Protein AF-A0A1I7IXQ3-F1 (afdb_monomer_lite)

pLDDT: mean 83.75, std 16.85, range [38.91, 96.31]

Structure (mmCIF, N/CA/C/O backbone):
data_AF-A0A1I7IXQ3-F1
#
_entry.id   AF-A0A1I7IXQ3-F1
#
loop_
_atom_site.group_PDB
_atom_site.id
_atom_site.type_symbol
_atom_site.label_atom_id
_atom_site.label_alt_id
_atom_site.label_comp_id
_atom_site.label_asym_id
_atom_site.label_entity_id
_atom_site.label_seq_id
_atom_site.pdbx_PDB_ins_code
_atom_site.Cartn_x
_atom_site.Cartn_y
_atom_site.Cartn_z
_atom_site.occupancy
_atom_site.B_iso_or_equiv
_atom_site.auth_seq_id
_atom_site.auth_comp_id
_atom_site.auth_asym_id
_atom_site.auth_atom_id
_atom_site.pdbx_PDB_model_num
ATOM 1 N N . MET A 1 1 ? -11.145 -11.894 -18.492 1.00 46.78 1 MET A N 1
ATOM 2 C CA . MET A 1 1 ? -10.825 -11.166 -17.240 1.00 46.78 1 MET A CA 1
ATOM 3 C C . MET A 1 1 ? -9.346 -10.810 -17.247 1.00 46.78 1 MET A C 1
ATOM 5 O O . MET A 1 1 ? -8.542 -11.706 -17.463 1.00 46.78 1 MET A O 1
ATOM 9 N N . ARG A 1 2 ? -8.968 -9.537 -17.058 1.00 69.69 2 ARG A N 1
ATOM 10 C CA . ARG A 1 2 ? -7.554 -9.174 -16.857 1.00 69.69 2 ARG A CA 1
ATOM 11 C C . ARG A 1 2 ? -7.157 -9.537 -15.427 1.00 69.69 2 ARG A C 1
ATOM 13 O O . ARG A 1 2 ? -7.822 -9.124 -14.483 1.00 69.69 2 ARG A O 1
ATOM 20 N N . THR A 1 3 ? -6.103 -10.326 -15.269 1.00 86.44 3 THR A N 1
ATOM 21 C CA . THR A 1 3 ? -5.564 -10.705 -13.959 1.00 86.44 3 THR A CA 1
ATOM 22 C C . THR A 1 3 ? -4.608 -9.628 -13.461 1.00 86.44 3 THR A C 1
ATOM 24 O O . THR A 1 3 ? -3.685 -9.255 -14.181 1.00 86.44 3 THR A O 1
ATOM 27 N N . ILE A 1 4 ? -4.801 -9.148 -12.230 1.00 91.25 4 ILE A N 1
ATOM 28 C CA . ILE A 1 4 ? -3.873 -8.202 -11.596 1.00 91.25 4 ILE A CA 1
ATOM 29 C C . ILE A 1 4 ? -2.535 -8.922 -11.341 1.00 91.25 4 ILE A C 1
ATOM 31 O O . ILE A 1 4 ? -2.542 -9.953 -10.658 1.00 91.25 4 ILE A O 1
ATOM 35 N N . PRO A 1 5 ? -1.395 -8.403 -11.840 1.00 93.81 5 PRO A N 1
ATOM 36 C CA . PRO A 1 5 ? -0.083 -8.985 -11.578 1.00 93.81 5 PRO A CA 1
ATOM 37 C C . PRO A 1 5 ? 0.191 -9.100 -10.078 1.00 93.81 5 PRO A C 1
ATOM 39 O O . PRO A 1 5 ? -0.055 -8.166 -9.313 1.00 93.81 5 PRO A O 1
ATOM 42 N N . LYS A 1 6 ? 0.710 -10.251 -9.648 1.00 92.75 6 LYS A N 1
ATOM 43 C CA . LYS A 1 6 ? 1.062 -10.506 -8.249 1.00 92.75 6 LYS A CA 1
ATOM 44 C C . LYS A 1 6 ? 2.567 -10.357 -8.051 1.00 92.75 6 LYS A C 1
ATOM 46 O O . LYS A 1 6 ? 3.365 -10.915 -8.802 1.00 92.75 6 LYS A O 1
ATOM 51 N N . ASP A 1 7 ? 2.946 -9.630 -7.010 1.00 91.62 7 ASP A N 1
ATOM 52 C CA . ASP A 1 7 ? 4.319 -9.555 -6.535 1.00 91.62 7 ASP A CA 1
ATOM 53 C C . ASP A 1 7 ? 4.811 -10.942 -6.091 1.00 91.62 7 ASP A C 1
ATOM 55 O O . ASP A 1 7 ? 4.077 -11.707 -5.465 1.00 91.62 7 ASP A O 1
ATOM 59 N N . LYS A 1 8 ? 6.061 -11.279 -6.421 1.00 88.75 8 LYS A N 1
ATOM 60 C CA . LYS A 1 8 ? 6.625 -12.616 -6.161 1.00 88.75 8 LYS A CA 1
ATOM 61 C C . LYS A 1 8 ? 6.919 -12.859 -4.677 1.00 88.75 8 LYS A C 1
ATOM 63 O O . LYS A 1 8 ? 7.032 -14.006 -4.257 1.00 88.75 8 LYS A O 1
ATOM 68 N N . ASN A 1 9 ? 7.065 -11.790 -3.900 1.00 89.69 9 ASN A N 1
ATOM 69 C CA . ASN A 1 9 ? 7.379 -11.866 -2.479 1.00 89.69 9 ASN A CA 1
ATOM 70 C C . ASN A 1 9 ? 6.205 -12.447 -1.676 1.00 89.69 9 ASN A C 1
ATOM 72 O O . ASN A 1 9 ? 5.045 -12.122 -1.933 1.00 89.69 9 ASN A O 1
ATOM 76 N N . ILE A 1 10 ? 6.517 -13.253 -0.656 1.00 91.62 10 ILE A N 1
ATOM 77 C CA . ILE A 1 10 ? 5.518 -13.743 0.308 1.00 91.62 10 ILE A CA 1
ATOM 78 C C . ILE A 1 10 ? 4.933 -12.565 1.098 1.00 91.62 10 ILE A C 1
ATOM 80 O O . ILE A 1 10 ? 3.719 -12.490 1.271 1.00 91.62 10 ILE A O 1
ATOM 84 N N . ASP A 1 11 ? 5.787 -11.635 1.532 1.00 94.31 11 ASP A N 1
ATOM 85 C CA . ASP A 1 11 ? 5.417 -10.361 2.145 1.00 94.31 11 ASP A CA 1
ATOM 86 C C . ASP A 1 11 ? 6.451 -9.291 1.757 1.00 94.31 11 ASP A C 1
ATOM 88 O O . ASP A 1 11 ? 7.658 -9.538 1.779 1.00 94.31 11 ASP A O 1
ATOM 92 N N . SER A 1 12 ? 5.977 -8.114 1.355 1.00 95.81 12 SER A N 1
ATOM 93 C CA . SER A 1 12 ? 6.801 -7.010 0.854 1.00 95.81 12 SER A CA 1
ATOM 94 C C . SER A 1 12 ? 6.998 -5.886 1.871 1.00 95.81 12 SER A C 1
ATOM 96 O O . SER A 1 12 ? 7.534 -4.842 1.512 1.00 95.81 12 SER A O 1
ATOM 98 N N . SER A 1 13 ? 6.639 -6.080 3.144 1.00 94.50 13 SER A N 1
ATOM 99 C CA . SER A 1 13 ? 6.803 -5.062 4.196 1.00 94.50 13 SER A CA 1
ATOM 100 C C . SER A 1 13 ? 8.249 -4.610 4.368 1.00 94.50 13 SER A C 1
ATOM 102 O O . SER A 1 13 ? 8.502 -3.421 4.530 1.00 94.50 13 SER A O 1
ATOM 104 N N . LEU A 1 14 ? 9.213 -5.535 4.306 1.00 94.88 14 LEU A N 1
ATOM 105 C CA . LEU A 1 14 ? 10.636 -5.188 4.407 1.00 94.88 14 LEU A CA 1
ATOM 106 C C . LEU A 1 14 ? 11.107 -4.392 3.186 1.00 94.88 14 LEU A C 1
ATOM 108 O O . LEU A 1 14 ? 11.880 -3.449 3.321 1.00 94.88 14 LEU A O 1
ATOM 112 N N . THR A 1 15 ? 10.609 -4.739 1.997 1.00 94.62 15 THR A N 1
ATOM 113 C CA . THR A 1 15 ? 10.886 -3.981 0.772 1.00 94.62 15 THR A CA 1
ATOM 114 C C . THR A 1 15 ? 10.269 -2.584 0.844 1.00 94.62 15 THR A C 1
ATOM 116 O O . THR A 1 15 ? 10.935 -1.621 0.490 1.00 94.62 15 THR A O 1
ATOM 119 N N . LEU A 1 16 ? 9.047 -2.455 1.372 1.00 95.38 16 LEU A N 1
ATOM 120 C CA . LEU A 1 16 ? 8.400 -1.164 1.612 1.00 95.38 16 LEU A CA 1
ATOM 121 C C . LEU A 1 16 ? 9.212 -0.298 2.584 1.00 95.38 16 LEU A C 1
ATOM 123 O O . LEU A 1 16 ? 9.414 0.880 2.317 1.00 95.38 16 LEU A O 1
ATOM 127 N N . LEU A 1 17 ? 9.700 -0.870 3.688 1.00 94.38 17 LEU A N 1
ATOM 128 C CA . LEU A 1 17 ? 10.531 -0.144 4.653 1.00 94.38 17 LEU A CA 1
ATOM 129 C C . LEU A 1 17 ? 11.869 0.306 4.054 1.00 94.38 17 LEU A C 1
ATOM 131 O O . LEU A 1 17 ? 12.347 1.384 4.388 1.00 94.38 17 LEU A O 1
ATOM 135 N N . ARG A 1 18 ? 12.463 -0.508 3.174 1.00 96.00 18 ARG A N 1
ATOM 136 C CA . ARG A 1 18 ? 13.741 -0.206 2.519 1.00 96.00 18 ARG A CA 1
ATOM 137 C C . ARG A 1 18 ? 13.613 0.847 1.416 1.00 96.00 18 ARG A C 1
ATOM 139 O O . ARG A 1 18 ? 14.455 1.731 1.342 1.00 96.00 18 ARG A O 1
ATOM 146 N N . ASP A 1 19 ? 12.614 0.719 0.545 1.00 95.69 19 ASP A N 1
ATOM 147 C CA . ASP A 1 19 ? 12.451 1.587 -0.631 1.00 95.69 19 ASP A CA 1
ATOM 148 C C . ASP A 1 19 ? 11.596 2.835 -0.345 1.00 95.69 19 ASP A C 1
ATOM 150 O O . ASP A 1 19 ? 11.611 3.785 -1.128 1.00 95.69 19 ASP A O 1
ATOM 154 N N . GLY A 1 20 ? 10.830 2.850 0.751 1.00 95.12 20 GLY A N 1
ATOM 155 C CA . GLY A 1 20 ? 9.989 3.980 1.139 1.00 95.12 20 GLY A CA 1
ATOM 156 C C . GLY A 1 20 ? 9.041 4.417 0.017 1.00 95.12 20 GLY A C 1
ATOM 157 O O . GLY A 1 20 ? 8.281 3.611 -0.525 1.00 95.12 20 GLY A O 1
ATOM 158 N N . TYR A 1 21 ? 9.103 5.700 -0.348 1.00 94.38 21 TYR A N 1
ATOM 159 C CA . TYR A 1 21 ? 8.266 6.298 -1.395 1.00 94.38 21 TYR A CA 1
ATOM 160 C C . TYR A 1 21 ? 8.461 5.667 -2.784 1.00 94.38 21 TYR A C 1
ATOM 162 O O . TYR A 1 21 ? 7.525 5.642 -3.583 1.00 94.38 21 TYR A O 1
ATOM 170 N N . GLU A 1 22 ? 9.633 5.097 -3.073 1.00 95.69 22 GLU A N 1
ATOM 171 C CA . GLU A 1 22 ? 9.925 4.498 -4.381 1.00 95.69 22 GLU A CA 1
ATOM 172 C C . GLU A 1 22 ? 9.320 3.100 -4.553 1.00 95.69 22 GLU A C 1
ATOM 174 O O . GLU A 1 22 ? 9.266 2.582 -5.672 1.00 95.69 22 GLU A O 1
ATOM 179 N N . PHE A 1 23 ? 8.848 2.475 -3.468 1.00 96.31 23 PHE A N 1
ATOM 180 C CA . PHE A 1 23 ? 8.370 1.091 -3.461 1.00 96.31 23 PHE A CA 1
ATOM 181 C C . PHE A 1 23 ? 7.343 0.814 -4.569 1.00 96.31 23 PHE A C 1
ATOM 183 O O . PHE A 1 23 ? 7.496 -0.124 -5.356 1.00 96.31 23 PHE A O 1
ATOM 190 N N . ILE A 1 24 ? 6.303 1.650 -4.662 1.00 94.94 24 ILE A N 1
ATOM 191 C CA . ILE A 1 24 ? 5.223 1.467 -5.641 1.00 94.94 24 ILE A CA 1
ATOM 192 C C . ILE A 1 24 ? 5.756 1.681 -7.061 1.00 94.94 24 ILE A C 1
ATOM 194 O O . ILE A 1 24 ? 5.451 0.894 -7.956 1.00 94.94 24 ILE A O 1
ATOM 198 N N . GLN A 1 25 ? 6.581 2.707 -7.277 1.00 94.44 25 GLN A N 1
ATOM 199 C CA . GLN A 1 25 ? 7.139 3.023 -8.592 1.00 94.44 25 GLN A CA 1
ATOM 200 C C . GLN A 1 25 ? 8.026 1.888 -9.121 1.00 94.44 25 GLN A C 1
ATOM 202 O O . GLN A 1 25 ? 7.797 1.404 -10.230 1.00 94.44 25 GLN A O 1
ATOM 207 N N . LYS A 1 26 ? 8.972 1.405 -8.306 1.00 95.19 26 LYS A N 1
ATOM 208 C CA . LYS A 1 26 ? 9.870 0.292 -8.654 1.00 95.19 26 LYS A CA 1
ATOM 209 C C . LYS A 1 26 ? 9.094 -0.981 -9.002 1.00 95.19 26 LYS A C 1
ATOM 211 O O . LYS A 1 26 ? 9.424 -1.676 -9.963 1.00 95.19 26 LYS A O 1
ATOM 216 N N . LYS A 1 27 ? 8.035 -1.297 -8.246 1.00 94.38 27 LYS A N 1
ATOM 217 C CA . LYS A 1 27 ? 7.200 -2.485 -8.494 1.00 94.38 27 LYS A CA 1
ATOM 218 C C . LYS A 1 27 ? 6.385 -2.366 -9.779 1.00 94.38 27 LYS A C 1
ATOM 220 O O . LYS A 1 27 ? 6.355 -3.330 -10.541 1.00 94.38 27 LYS A O 1
ATOM 225 N N . ARG A 1 28 ? 5.793 -1.200 -10.054 1.00 94.06 28 ARG A N 1
ATOM 226 C CA . ARG A 1 28 ? 5.073 -0.947 -11.313 1.00 94.06 28 ARG A CA 1
ATOM 227 C C . ARG A 1 28 ? 5.973 -1.096 -12.533 1.00 94.06 28 ARG A C 1
ATOM 229 O O . ARG A 1 28 ? 5.601 -1.795 -13.467 1.00 94.06 28 ARG A O 1
ATOM 236 N N . GLN A 1 29 ? 7.178 -0.524 -12.490 1.00 93.44 29 GLN A N 1
ATOM 237 C CA . GLN A 1 29 ? 8.166 -0.660 -13.567 1.00 93.44 29 GLN A CA 1
ATOM 238 C C . GLN A 1 29 ? 8.575 -2.123 -13.782 1.00 93.44 29 GLN A C 1
ATOM 240 O O . GLN A 1 29 ? 8.633 -2.594 -14.911 1.00 93.44 29 GLN A O 1
ATOM 245 N N . LYS A 1 30 ? 8.797 -2.877 -12.698 1.00 94.12 30 LYS A N 1
ATOM 246 C CA . LYS A 1 30 ? 9.159 -4.300 -12.778 1.00 94.12 30 LYS A CA 1
ATOM 247 C C . LYS A 1 30 ? 8.036 -5.182 -13.335 1.00 94.12 30 LYS A C 1
ATOM 249 O O . LYS A 1 30 ? 8.320 -6.173 -14.001 1.00 94.12 30 LYS A O 1
ATOM 254 N N . LEU A 1 31 ? 6.783 -4.868 -13.010 1.00 93.31 31 LEU A N 1
ATOM 255 C CA . LEU A 1 31 ? 5.603 -5.652 -13.393 1.00 93.31 31 LEU A CA 1
ATOM 256 C C . LEU A 1 31 ? 4.919 -5.140 -14.666 1.00 93.31 31 LEU A C 1
ATOM 258 O O . LEU A 1 31 ? 3.962 -5.770 -15.105 1.00 93.31 31 LEU A O 1
ATOM 262 N N . TRP A 1 32 ? 5.396 -4.027 -15.236 1.00 93.06 32 TRP A N 1
ATOM 263 C CA . TRP A 1 32 ? 4.821 -3.373 -16.415 1.00 93.06 32 TRP A CA 1
ATOM 264 C C . TRP A 1 32 ? 3.308 -3.144 -16.280 1.00 93.06 32 TRP A C 1
ATOM 266 O O . TRP A 1 32 ? 2.526 -3.455 -17.175 1.00 93.06 32 TRP A O 1
ATOM 276 N N . SER A 1 33 ? 2.886 -2.648 -15.114 1.00 93.50 33 SER A N 1
ATOM 277 C CA . SER A 1 33 ? 1.471 -2.467 -14.781 1.00 93.50 33 SER A CA 1
ATOM 278 C C . SER A 1 33 ? 1.272 -1.335 -13.783 1.00 93.50 33 SER A C 1
ATOM 280 O O . SER A 1 33 ? 2.041 -1.204 -12.830 1.00 93.50 33 SER A O 1
ATOM 282 N N . ASP A 1 34 ? 0.191 -0.572 -13.952 1.00 93.38 34 ASP A N 1
ATOM 283 C CA . ASP A 1 34 ? -0.212 0.486 -13.020 1.00 93.38 34 ASP A CA 1
ATOM 284 C C . ASP A 1 34 ? -0.888 -0.025 -11.748 1.00 93.38 34 ASP A C 1
ATOM 286 O O . ASP A 1 34 ? -1.003 0.707 -10.764 1.00 93.38 34 ASP A O 1
ATOM 290 N N . ILE A 1 35 ? -1.272 -1.303 -11.746 1.00 95.31 35 ILE A N 1
ATOM 291 C CA . ILE A 1 35 ? -1.885 -2.003 -10.620 1.00 95.31 35 ILE A CA 1
ATOM 292 C C . ILE A 1 35 ? -1.172 -3.329 -10.355 1.00 95.31 35 ILE A C 1
ATOM 294 O O . ILE A 1 35 ? -0.850 -4.076 -11.281 1.00 95.31 35 ILE A O 1
ATOM 298 N N . PHE A 1 36 ? -0.939 -3.655 -9.088 1.00 95.75 36 PHE A N 1
ATOM 299 C CA . PHE A 1 36 ? -0.411 -4.960 -8.693 1.00 95.75 36 PHE A CA 1
ATOM 300 C C . PHE A 1 36 ? -0.897 -5.373 -7.304 1.00 95.75 36 PHE A C 1
ATOM 302 O O . PHE A 1 36 ? -1.261 -4.541 -6.473 1.00 95.75 36 PHE A O 1
ATOM 309 N N . ARG A 1 37 ? -0.878 -6.680 -7.036 1.00 96.12 37 ARG A N 1
ATOM 310 C CA . ARG A 1 37 ? -1.202 -7.263 -5.729 1.00 96.12 37 ARG A CA 1
ATOM 311 C C . ARG A 1 37 ? 0.070 -7.668 -5.001 1.00 96.12 37 ARG A C 1
ATOM 313 O O . ARG A 1 37 ? 0.949 -8.295 -5.582 1.00 96.12 37 ARG A O 1
ATOM 320 N N . THR A 1 38 ? 0.145 -7.373 -3.713 1.00 96.25 38 THR A N 1
ATOM 321 C CA . THR A 1 38 ? 1.237 -7.787 -2.826 1.00 96.25 38 THR A CA 1
ATOM 322 C C . THR A 1 38 ? 0.690 -8.099 -1.429 1.00 96.25 38 THR A C 1
ATOM 324 O O . THR A 1 38 ? -0.525 -8.068 -1.210 1.00 96.25 38 THR A O 1
ATOM 327 N N . ARG A 1 39 ? 1.566 -8.423 -0.477 1.00 96.31 39 ARG A N 1
ATOM 328 C CA . ARG A 1 39 ? 1.229 -8.453 0.950 1.00 96.31 39 ARG A CA 1
ATOM 329 C C . ARG A 1 39 ? 2.041 -7.408 1.693 1.00 96.31 39 ARG A C 1
ATOM 331 O O . ARG A 1 39 ? 3.255 -7.343 1.515 1.00 96.31 39 ARG A O 1
ATOM 338 N N . LEU A 1 40 ? 1.362 -6.606 2.505 1.00 94.44 40 LEU A N 1
ATOM 339 C CA . LEU A 1 40 ? 1.958 -5.633 3.413 1.00 94.44 40 LEU A CA 1
ATOM 340 C C . LEU A 1 40 ? 1.388 -5.880 4.806 1.00 94.44 40 LEU A C 1
ATOM 342 O O . LEU A 1 40 ? 0.175 -5.953 4.994 1.00 94.44 40 LEU A O 1
ATOM 346 N N . MET A 1 41 ? 2.270 -6.022 5.787 1.00 93.06 41 MET A N 1
ATOM 347 C CA . MET A 1 41 ? 1.952 -6.361 7.171 1.00 93.06 41 MET A CA 1
ATOM 348 C C . MET A 1 41 ? 1.035 -7.595 7.265 1.00 93.06 41 MET A C 1
ATOM 350 O O . MET A 1 41 ? 0.039 -7.572 7.988 1.00 93.06 41 MET A O 1
ATOM 354 N N . LEU A 1 42 ? 1.346 -8.649 6.494 1.00 92.81 42 LEU A N 1
ATOM 355 C CA . LEU A 1 42 ? 0.578 -9.896 6.348 1.00 92.81 42 LEU A CA 1
ATOM 356 C C . LEU A 1 42 ? -0.836 -9.742 5.766 1.00 92.81 42 LEU A C 1
ATOM 358 O O . LEU A 1 42 ? -1.575 -10.723 5.676 1.00 92.81 42 LEU A O 1
ATOM 362 N N . LYS A 1 43 ? -1.218 -8.541 5.323 1.00 92.06 43 LYS A N 1
ATOM 363 C CA . LYS A 1 43 ? -2.495 -8.286 4.658 1.00 92.06 43 LYS A CA 1
ATOM 364 C C . LYS A 1 43 ? -2.308 -8.213 3.158 1.00 92.06 43 LYS A C 1
ATOM 366 O O . LYS A 1 43 ? -1.389 -7.568 2.655 1.00 92.06 43 LYS A O 1
ATOM 371 N N . GLU A 1 44 ? -3.216 -8.839 2.427 1.00 94.56 44 GLU A N 1
ATOM 372 C CA . GLU A 1 44 ? -3.257 -8.678 0.981 1.00 94.56 44 GLU A CA 1
ATOM 373 C C . GLU A 1 44 ? -3.604 -7.236 0.634 1.00 94.56 44 GLU A C 1
ATOM 375 O O . GLU A 1 44 ? -4.548 -6.662 1.170 1.00 94.56 44 GLU A O 1
ATOM 380 N N . THR A 1 45 ? -2.792 -6.637 -0.228 1.00 94.88 45 THR A N 1
ATOM 381 C CA . THR A 1 45 ? -2.888 -5.224 -0.578 1.00 94.88 45 THR A CA 1
ATOM 382 C C . THR A 1 45 ? -2.794 -5.071 -2.086 1.00 94.88 45 THR A C 1
ATOM 384 O O . THR A 1 45 ? -1.936 -5.677 -2.733 1.00 94.88 45 THR A O 1
ATOM 387 N N . ILE A 1 46 ? -3.683 -4.253 -2.640 1.00 95.50 46 ILE A N 1
ATOM 388 C CA . ILE A 1 46 ? -3.621 -3.807 -4.028 1.00 95.50 46 ILE A CA 1
ATOM 389 C C . ILE A 1 46 ? -2.954 -2.436 -4.027 1.00 95.50 46 ILE A C 1
ATOM 391 O O . ILE A 1 46 ? -3.426 -1.510 -3.372 1.00 95.50 46 ILE A O 1
ATOM 395 N N . CYS A 1 47 ? -1.848 -2.320 -4.749 1.00 95.75 47 CYS A N 1
ATOM 396 C CA . CYS A 1 47 ? -1.169 -1.058 -4.985 1.00 95.75 47 CYS A CA 1
ATOM 397 C C . CYS A 1 47 ? -1.529 -0.569 -6.385 1.00 95.75 47 CYS A C 1
ATOM 399 O O . CYS A 1 47 ? -1.492 -1.342 -7.343 1.00 95.75 47 CYS A O 1
ATOM 401 N N . MET A 1 48 ? -1.863 0.712 -6.493 1.00 95.44 48 MET A N 1
ATOM 402 C CA . MET A 1 48 ? -2.232 1.364 -7.744 1.00 95.44 48 MET A CA 1
ATOM 403 C C . MET A 1 48 ? -1.721 2.803 -7.752 1.00 95.44 48 MET A C 1
ATOM 405 O O . MET A 1 48 ? -1.531 3.400 -6.692 1.00 95.44 48 MET A O 1
ATOM 409 N N . SER A 1 49 ? -1.463 3.351 -8.933 1.00 94.12 49 SER A N 1
ATOM 410 C CA . SER A 1 49 ? -1.038 4.742 -9.100 1.00 94.12 49 SER A CA 1
ATOM 411 C C . SER A 1 49 ? -1.383 5.223 -10.510 1.00 94.12 49 SER A C 1
ATOM 413 O O . SER A 1 49 ? -1.489 4.414 -11.424 1.00 94.12 49 SER A O 1
ATOM 415 N N . GLY A 1 50 ? -1.587 6.528 -10.669 1.00 93.25 50 GLY A N 1
ATOM 416 C CA . GLY A 1 50 ? -2.158 7.134 -11.873 1.00 93.25 50 GLY A CA 1
ATOM 417 C C . GLY A 1 50 ? -3.384 7.975 -11.524 1.00 93.25 50 GLY A C 1
ATOM 418 O O . GLY A 1 50 ? -3.896 7.898 -10.403 1.00 93.25 50 GLY A O 1
ATOM 419 N N . LYS A 1 51 ? -3.839 8.795 -12.472 1.00 95.06 51 LYS A N 1
ATOM 420 C CA . LYS A 1 51 ? -4.990 9.686 -12.272 1.00 95.06 51 LYS A CA 1
ATOM 421 C C . LYS A 1 51 ? -6.277 8.877 -12.099 1.00 95.06 51 LYS A C 1
ATOM 423 O O . LYS A 1 51 ? -7.018 9.085 -11.147 1.00 95.06 51 LYS A O 1
ATOM 428 N N . GLU A 1 52 ? -6.471 7.884 -12.954 1.00 93.50 52 GLU A N 1
ATOM 429 C CA . GLU A 1 52 ? -7.622 6.983 -12.969 1.00 93.50 52 GLU A CA 1
ATOM 430 C C . GLU A 1 52 ? -7.689 6.153 -11.678 1.00 93.50 52 GLU A C 1
ATOM 432 O O . GLU A 1 52 ? -8.756 5.935 -11.105 1.00 93.50 52 GLU A O 1
ATOM 437 N N . ALA A 1 53 ? -6.528 5.725 -11.170 1.00 93.88 53 ALA A N 1
ATOM 438 C CA . ALA A 1 53 ? -6.432 5.023 -9.894 1.00 93.88 53 ALA A CA 1
ATOM 439 C C . ALA A 1 53 ? -6.852 5.916 -8.717 1.00 93.88 53 ALA A C 1
ATOM 441 O O . ALA A 1 53 ? -7.503 5.438 -7.788 1.00 93.88 53 ALA A O 1
ATOM 442 N N . ALA A 1 54 ? -6.503 7.206 -8.756 1.00 93.31 54 ALA A N 1
ATOM 443 C CA . ALA A 1 54 ? -6.929 8.164 -7.744 1.00 93.31 54 ALA A CA 1
ATOM 444 C C . ALA A 1 54 ? -8.447 8.387 -7.793 1.00 93.31 54 ALA A C 1
ATOM 446 O O . ALA A 1 54 ? -9.093 8.299 -6.753 1.00 93.31 54 ALA A O 1
ATOM 447 N N . GLU A 1 55 ? -9.025 8.591 -8.980 1.00 94.44 55 GLU A N 1
ATOM 448 C CA . GLU A 1 55 ? -10.478 8.749 -9.158 1.00 94.44 55 GLU A CA 1
ATOM 449 C C . GLU A 1 55 ? -11.251 7.569 -8.549 1.00 94.44 55 GLU A C 1
ATOM 451 O O . GLU A 1 55 ? -12.184 7.765 -7.773 1.00 94.44 55 GLU A O 1
ATOM 456 N N . VAL A 1 56 ? -10.799 6.337 -8.804 1.00 94.25 56 VAL A N 1
ATOM 457 C CA . VAL A 1 56 ? -11.403 5.126 -8.229 1.00 94.25 56 VAL A CA 1
ATOM 458 C C . VAL A 1 56 ? -11.171 5.020 -6.716 1.00 94.25 56 VAL A C 1
ATOM 460 O O . VAL A 1 56 ? -12.073 4.613 -5.992 1.00 94.25 56 VAL A O 1
ATOM 463 N N . PHE A 1 57 ? -9.994 5.394 -6.208 1.00 93.31 57 PHE A N 1
ATOM 464 C CA . PHE A 1 57 ? -9.662 5.324 -4.776 1.00 93.31 57 PHE A CA 1
ATOM 465 C C . PHE A 1 57 ? -10.466 6.302 -3.897 1.00 93.31 57 PHE A C 1
ATOM 467 O O . PHE A 1 57 ? -10.629 6.082 -2.687 1.00 93.31 57 PHE A O 1
ATOM 474 N N . TYR A 1 58 ? -10.945 7.403 -4.478 1.00 91.12 58 TYR A N 1
ATOM 475 C CA . TYR A 1 58 ? -11.793 8.380 -3.792 1.00 91.12 58 TYR A CA 1
ATOM 476 C C . TYR A 1 58 ? -13.292 8.077 -3.888 1.00 91.12 58 TYR A C 1
ATOM 478 O O . TYR A 1 58 ? -14.073 8.720 -3.191 1.00 91.12 58 TYR A O 1
ATOM 486 N N . ASP A 1 59 ? -13.690 7.073 -4.668 1.00 92.94 59 ASP A N 1
ATOM 487 C CA . ASP A 1 59 ? -15.070 6.606 -4.735 1.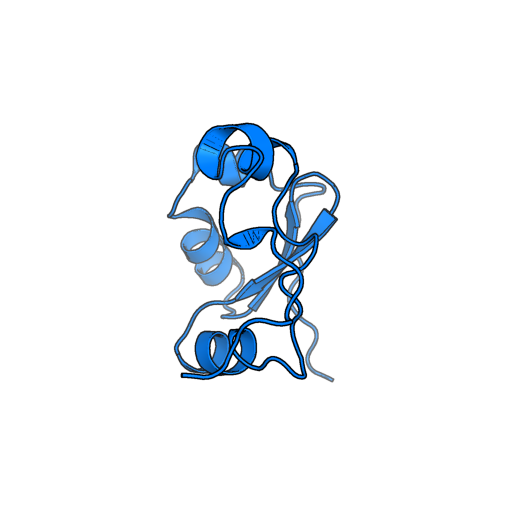00 92.94 59 ASP A CA 1
ATOM 488 C C . ASP A 1 59 ? -15.482 5.911 -3.421 1.00 92.94 59 ASP A C 1
ATOM 490 O O . ASP A 1 59 ? -15.011 4.819 -3.081 1.00 92.94 59 ASP A O 1
ATOM 494 N N . THR A 1 60 ? -16.372 6.561 -2.668 1.00 90.88 60 THR A N 1
ATOM 495 C CA . THR A 1 60 ? 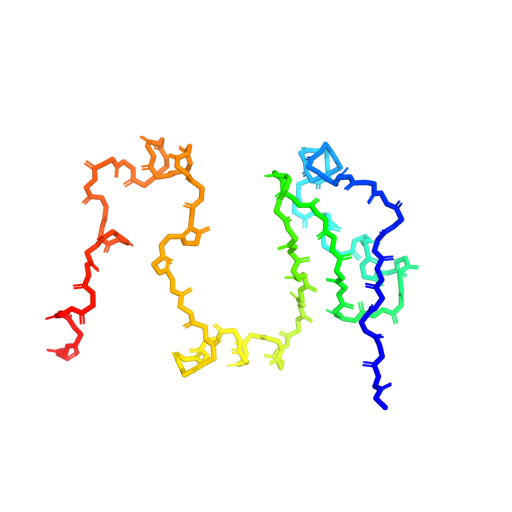-16.861 6.093 -1.362 1.00 90.88 60 THR A CA 1
ATOM 496 C C . THR A 1 60 ? -17.804 4.897 -1.447 1.00 90.88 60 THR A C 1
ATOM 498 O O . THR A 1 60 ? -18.005 4.228 -0.436 1.00 90.88 60 THR A O 1
ATOM 501 N N . GLU A 1 61 ? -18.373 4.602 -2.620 1.00 93.12 61 GLU A N 1
ATOM 502 C CA . GLU A 1 61 ? -19.168 3.385 -2.826 1.00 93.12 61 GLU A CA 1
ATOM 503 C C . GLU A 1 61 ? -18.265 2.153 -2.989 1.00 93.12 61 GLU A C 1
ATOM 505 O O . GLU A 1 61 ? -18.673 1.029 -2.698 1.00 93.12 61 GLU A O 1
ATOM 510 N N . LYS A 1 62 ? -17.010 2.363 -3.413 1.00 89.25 62 LYS A N 1
ATOM 511 C CA . LYS A 1 62 ? -16.019 1.302 -3.659 1.00 89.25 62 LYS A CA 1
ATOM 512 C C . LYS A 1 62 ? -15.011 1.126 -2.523 1.00 89.25 62 LYS A C 1
ATOM 514 O O . LYS A 1 62 ? -14.509 0.017 -2.332 1.00 89.25 62 LYS A O 1
ATOM 519 N N . PHE A 1 63 ? -14.696 2.186 -1.771 1.00 91.94 63 PHE A N 1
ATOM 520 C CA . PHE A 1 63 ? -13.688 2.159 -0.706 1.00 91.94 63 PHE A CA 1
ATOM 521 C C . PHE A 1 63 ? -14.197 2.720 0.620 1.00 91.94 63 PHE A C 1
ATOM 523 O O . PHE A 1 63 ? -14.732 3.822 0.698 1.00 91.94 63 PHE A O 1
ATOM 530 N N . GLN A 1 64 ? -13.882 2.009 1.705 1.00 90.44 64 GLN A N 1
ATOM 531 C CA . GLN A 1 64 ? -14.062 2.492 3.073 1.00 90.44 64 GLN A CA 1
ATOM 532 C C . GLN A 1 64 ? -12.720 2.862 3.716 1.00 90.44 64 GLN A C 1
ATOM 534 O O . GLN A 1 64 ? -11.696 2.218 3.481 1.00 90.44 64 GLN A O 1
ATOM 539 N N . ARG A 1 65 ? -12.722 3.896 4.565 1.00 87.31 65 ARG A N 1
ATOM 540 C CA . ARG A 1 65 ? -11.527 4.350 5.308 1.00 87.31 65 ARG A CA 1
ATOM 541 C C . ARG A 1 65 ? -11.478 3.831 6.746 1.00 87.31 65 ARG A C 1
ATOM 543 O O . ARG A 1 65 ? -10.408 3.804 7.355 1.00 87.31 65 ARG A O 1
ATOM 550 N N . LYS A 1 66 ? -12.620 3.380 7.271 1.00 81.94 66 LYS A N 1
ATOM 551 C CA . LYS A 1 66 ? -12.724 2.766 8.596 1.00 81.94 66 LYS A CA 1
ATOM 552 C C . LYS A 1 66 ? -11.849 1.510 8.656 1.00 81.94 66 LYS A C 1
ATOM 554 O O . LYS A 1 66 ? -11.865 0.700 7.734 1.00 81.94 66 LYS A O 1
ATOM 559 N N . ASP A 1 67 ? -11.049 1.395 9.714 1.00 81.62 67 ASP A N 1
ATOM 560 C CA . ASP A 1 67 ? -10.117 0.284 9.972 1.00 81.62 67 ASP A CA 1
ATOM 561 C C . ASP A 1 67 ? -9.021 0.044 8.908 1.00 81.62 67 ASP A C 1
ATOM 563 O O . ASP A 1 67 ? -8.255 -0.920 9.007 1.00 81.62 67 ASP A O 1
ATOM 567 N N . ALA A 1 68 ? -8.878 0.943 7.924 1.00 84.50 68 ALA A N 1
ATOM 568 C CA . ALA A 1 68 ? -7.861 0.839 6.877 1.00 84.50 68 ALA A CA 1
ATOM 569 C C . ALA A 1 68 ? -6.452 1.182 7.395 1.00 84.50 68 ALA A C 1
ATOM 571 O O . ALA A 1 68 ? -5.465 0.550 7.016 1.00 84.50 68 ALA A O 1
ATOM 572 N N . ALA A 1 69 ? -6.350 2.161 8.297 1.00 82.31 69 ALA A N 1
ATOM 573 C CA . ALA A 1 69 ? -5.081 2.560 8.895 1.00 82.31 69 ALA A CA 1
ATOM 574 C C . ALA A 1 69 ? -4.583 1.517 9.917 1.00 82.31 69 ALA A C 1
ATOM 576 O O . ALA A 1 69 ? -5.322 1.184 10.848 1.00 82.31 69 ALA A O 1
ATOM 577 N N . PRO A 1 70 ? -3.322 1.043 9.842 1.00 82.75 70 PRO A N 1
ATOM 578 C CA . PRO A 1 70 ? -2.765 0.148 10.853 1.00 82.75 70 PRO A CA 1
ATOM 579 C C . PRO A 1 70 ? -2.773 0.775 12.255 1.00 82.75 70 PRO A C 1
ATOM 581 O O . PRO A 1 70 ? -2.428 1.944 12.423 1.00 82.75 70 PRO A O 1
ATOM 584 N N . LYS A 1 71 ? -3.066 -0.025 13.293 1.00 81.81 71 LYS A N 1
ATOM 585 C CA . LYS A 1 71 ? -3.130 0.438 14.698 1.00 81.81 71 LYS A CA 1
ATOM 586 C C . LYS A 1 71 ? -1.876 1.192 15.158 1.00 81.81 71 LYS 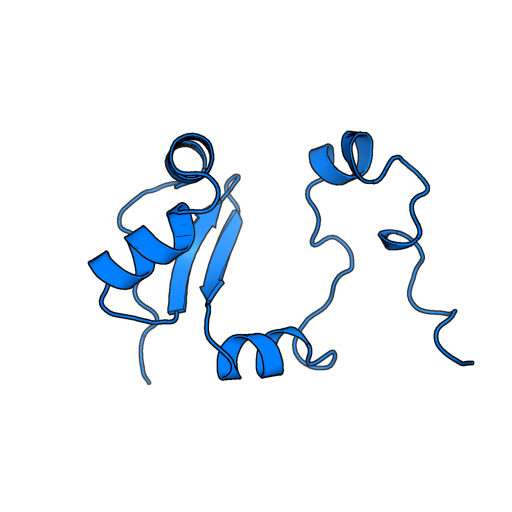A C 1
ATOM 588 O O . LYS A 1 71 ? -1.983 2.109 15.962 1.00 81.81 71 LYS A O 1
ATOM 593 N N . ARG A 1 72 ? -0.692 0.817 14.657 1.00 80.50 72 ARG A N 1
ATOM 594 C CA . ARG A 1 72 ? 0.566 1.516 14.964 1.00 80.50 72 ARG A CA 1
ATOM 595 C C . ARG A 1 72 ? 0.524 2.967 14.475 1.00 80.50 72 ARG A C 1
ATOM 597 O O . ARG A 1 72 ? 0.795 3.856 15.265 1.00 80.50 72 ARG A O 1
ATOM 604 N N . VAL A 1 73 ? 0.097 3.189 13.229 1.00 80.19 73 VAL A N 1
ATOM 605 C CA . VAL A 1 73 ? -0.052 4.529 12.631 1.00 80.19 73 VAL A CA 1
ATOM 606 C C . VAL A 1 73 ? -1.114 5.337 13.377 1.00 80.19 73 VAL A C 1
ATOM 608 O O . VAL A 1 73 ? -0.895 6.507 13.670 1.00 80.19 73 VAL A O 1
ATOM 611 N N . GLN A 1 74 ? -2.224 4.701 13.770 1.00 78.25 74 GLN A N 1
ATOM 612 C CA . GLN A 1 74 ? -3.261 5.360 14.571 1.00 78.25 74 GLN A CA 1
ATOM 613 C C . GLN A 1 74 ? -2.734 5.859 15.922 1.00 78.25 74 GLN A C 1
ATOM 615 O O . GLN A 1 74 ? -3.048 6.967 16.340 1.00 78.25 74 GLN A O 1
ATOM 620 N N . LYS A 1 75 ? -1.932 5.044 16.615 1.00 77.00 75 LYS A N 1
ATOM 621 C CA . LYS A 1 75 ? -1.432 5.369 17.956 1.00 77.00 75 LYS A CA 1
ATOM 622 C C . LYS A 1 75 ? -0.2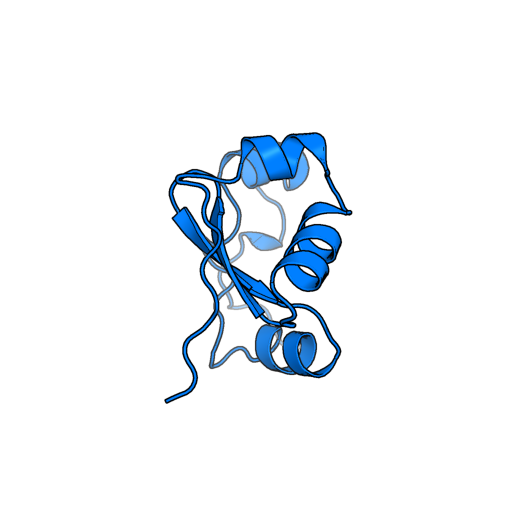92 6.384 17.954 1.00 77.00 75 LYS A C 1
ATOM 624 O O . LYS A 1 75 ? -0.186 7.135 18.914 1.00 77.00 75 LYS A O 1
ATOM 629 N N . THR A 1 76 ? 0.549 6.395 16.920 1.00 79.56 76 THR A N 1
ATOM 630 C CA . THR A 1 76 ? 1.723 7.278 16.862 1.00 79.56 76 THR A CA 1
ATOM 631 C C . THR A 1 76 ? 1.466 8.529 16.034 1.00 79.56 76 THR A C 1
ATOM 633 O O . THR A 1 76 ? 1.610 9.631 16.543 1.00 79.56 76 THR A O 1
ATOM 636 N N . LEU A 1 77 ? 1.076 8.365 14.767 1.00 77.25 77 LEU A N 1
ATOM 637 C CA . LEU A 1 77 ? 0.991 9.463 13.803 1.00 77.25 77 LEU A CA 1
ATOM 638 C C . LEU A 1 77 ? -0.343 10.202 13.895 1.00 77.25 77 LE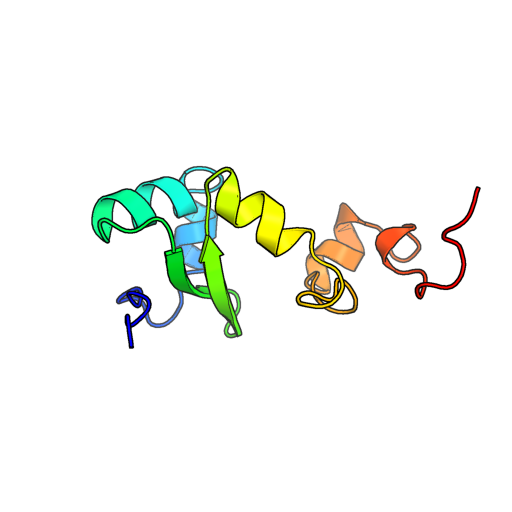U A C 1
ATOM 640 O O . LEU A 1 77 ? -0.369 11.425 13.845 1.00 77.25 77 LEU A O 1
ATOM 644 N N . PHE A 1 78 ? -1.450 9.469 14.033 1.00 67.38 78 PHE A N 1
ATOM 645 C CA . PHE A 1 78 ? -2.773 10.094 14.132 1.00 67.38 78 PHE A CA 1
ATOM 646 C C . PHE A 1 78 ? -3.142 10.501 15.557 1.00 67.38 78 PHE A C 1
ATOM 648 O O . PHE A 1 78 ? -4.071 11.294 15.712 1.00 67.38 78 PHE A O 1
ATOM 655 N N . LEU A 1 79 ? -2.400 9.995 16.557 1.00 55.25 79 LEU A N 1
ATOM 656 C CA . LEU A 1 79 ? -2.708 10.038 17.989 1.00 55.25 79 LEU A CA 1
ATOM 657 C C . LEU A 1 79 ? -4.102 9.425 18.270 1.00 55.25 79 LEU A C 1
ATOM 659 O O . LEU A 1 79 ? -5.042 9.548 17.485 1.00 55.25 79 LEU A O 1
ATOM 663 N N . GLN A 1 80 ? -4.282 8.710 19.384 1.00 52.97 80 GLN A N 1
ATOM 664 C CA . GLN A 1 80 ? -5.600 8.160 19.747 1.00 52.97 80 GLN A CA 1
ATOM 665 C C . GLN A 1 80 ? -6.571 9.308 20.089 1.00 52.97 80 GLN A C 1
ATOM 667 O O . GLN A 1 80 ? -6.686 9.642 21.264 1.00 52.97 80 GLN A O 1
ATOM 672 N N . LYS A 1 81 ? -7.178 9.928 19.055 1.00 52.34 81 LYS A N 1
ATOM 673 C CA . LYS A 1 81 ? -8.249 10.960 19.000 1.00 52.34 81 LYS A CA 1
ATOM 674 C C . LYS A 1 81 ? -8.216 11.831 17.716 1.00 52.34 81 LYS A C 1
ATOM 676 O O . LYS A 1 81 ? -8.975 12.790 17.627 1.00 52.34 81 LYS A O 1
ATOM 681 N N . GLY A 1 82 ? -7.380 11.539 16.710 1.00 51.56 82 GLY A N 1
ATOM 682 C CA . GLY A 1 82 ? -7.399 12.275 15.435 1.00 51.56 82 GLY A CA 1
ATOM 683 C C . GLY A 1 82 ? -8.702 12.083 14.636 1.00 51.56 82 GLY A C 1
ATOM 684 O O . GLY A 1 82 ? -9.238 10.974 14.580 1.00 51.56 82 GLY A O 1
ATOM 685 N N . VAL A 1 83 ? -9.181 13.147 13.972 1.00 54.28 83 VAL A N 1
ATOM 686 C CA . VAL A 1 83 ? -10.435 13.236 13.175 1.00 54.28 83 VAL A CA 1
ATOM 687 C C . VAL A 1 83 ? -10.652 12.069 12.193 1.00 54.28 83 VAL A C 1
ATOM 689 O O . VAL A 1 83 ? -11.787 11.733 11.873 1.00 54.28 83 VAL A O 1
ATOM 692 N N . GLN A 1 84 ? -9.592 11.366 11.783 1.00 50.72 84 GLN A N 1
ATOM 693 C CA . GLN A 1 84 ? -9.656 10.169 10.931 1.00 50.72 84 GLN A CA 1
ATOM 694 C C . GLN A 1 84 ? -10.294 8.928 11.596 1.00 50.72 84 GLN A C 1
ATOM 696 O O . GLN A 1 84 ? -10.536 7.934 10.916 1.00 50.72 84 GLN A O 1
ATOM 701 N N . THR A 1 85 ? -10.557 8.960 12.910 1.00 48.09 85 THR A N 1
ATOM 702 C CA . THR A 1 85 ? -11.211 7.867 13.664 1.00 48.09 85 THR A CA 1
ATOM 703 C C . THR A 1 85 ? -12.688 8.121 13.979 1.00 48.09 85 THR A C 1
ATOM 705 O O . THR A 1 85 ? -13.362 7.226 14.492 1.00 48.09 85 THR A O 1
ATOM 708 N N . LEU A 1 86 ? -13.217 9.309 13.665 1.00 50.81 86 LEU A N 1
ATOM 709 C CA . LEU A 1 86 ? -14.623 9.631 13.898 1.00 50.81 86 LEU A CA 1
ATOM 710 C C . LEU A 1 86 ? -15.485 8.966 12.818 1.00 50.81 86 LEU A C 1
ATOM 712 O O . LEU A 1 86 ? -15.330 9.220 11.625 1.00 50.81 86 LEU A O 1
ATOM 716 N N . ASN A 1 87 ? -16.384 8.075 13.248 1.00 47.03 87 ASN A N 1
ATOM 717 C CA . ASN A 1 87 ? -17.405 7.474 12.395 1.00 47.03 87 ASN A CA 1
ATOM 718 C C . ASN A 1 87 ? -18.209 8.590 11.703 1.00 47.03 87 ASN A C 1
ATOM 720 O O . ASN A 1 87 ? -18.938 9.306 12.370 1.00 47.03 87 ASN A O 1
ATOM 724 N N . ASN A 1 88 ? -18.025 8.724 10.391 1.00 49.81 88 ASN A N 1
ATOM 725 C CA . ASN A 1 88 ? -18.940 9.089 9.297 1.00 49.81 88 ASN A CA 1
ATOM 726 C C . ASN A 1 88 ? -20.294 9.817 9.543 1.00 49.81 88 ASN A C 1
ATOM 728 O O . ASN A 1 88 ? -21.190 9.677 8.718 1.00 49.81 88 ASN A O 1
ATOM 732 N N . SER A 1 89 ? -20.489 10.593 10.610 1.00 49.06 89 SER A N 1
ATOM 733 C CA . SER A 1 89 ? -21.736 11.339 10.862 1.00 49.06 89 SER A CA 1
ATOM 734 C C . SER A 1 89 ? -21.555 12.858 10.902 1.00 49.06 89 SER A C 1
ATOM 736 O O . SER A 1 89 ? -22.417 13.556 11.423 1.00 49.06 89 SER A O 1
ATOM 738 N N . ALA A 1 90 ? -20.453 13.391 10.368 1.00 48.06 90 ALA A N 1
ATOM 739 C CA . ALA A 1 90 ? -20.179 14.832 10.395 1.00 48.06 90 ALA A CA 1
ATOM 740 C C . ALA A 1 90 ? -19.641 15.385 9.062 1.00 48.06 90 ALA A C 1
ATOM 742 O O . ALA A 1 90 ? -18.793 16.270 9.058 1.00 48.06 90 ALA A O 1
ATOM 743 N N . TYR A 1 91 ? -20.131 14.880 7.925 1.00 48.44 91 TYR A N 1
ATOM 744 C CA . TYR A 1 91 ? -19.892 15.502 6.616 1.00 48.44 91 TYR A CA 1
ATOM 745 C C . TYR A 1 91 ? -21.178 16.145 6.080 1.00 48.44 91 TYR A C 1
ATOM 747 O O . TYR A 1 91 ? -21.959 15.513 5.371 1.00 48.44 91 TYR A O 1
ATOM 755 N N . ARG A 1 92 ? -21.385 17.413 6.460 1.00 42.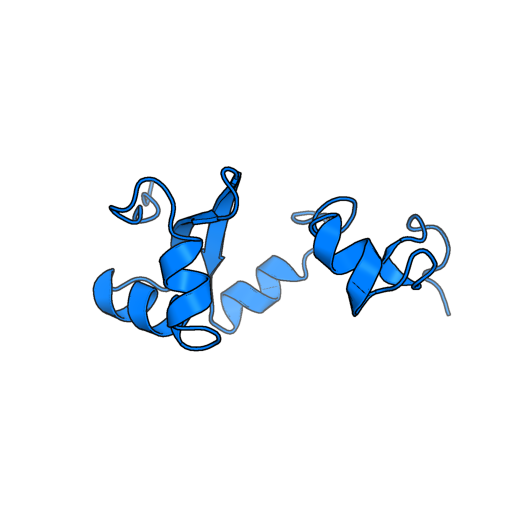88 92 ARG A N 1
ATOM 756 C CA . ARG A 1 92 ? -22.059 18.466 5.677 1.00 42.88 92 ARG A CA 1
ATOM 757 C C . ARG A 1 92 ? -21.861 19.819 6.371 1.00 42.88 92 ARG A C 1
ATOM 759 O O . ARG A 1 92 ? -22.532 20.091 7.362 1.00 42.88 92 ARG A O 1
ATOM 766 N N . GLN A 1 93 ? -20.968 20.639 5.824 1.00 38.91 93 GLN A N 1
ATOM 767 C CA . GLN A 1 93 ? -21.171 22.076 5.622 1.00 38.91 93 GLN A CA 1
ATOM 768 C C . GLN A 1 93 ? -20.594 22.418 4.253 1.00 38.91 93 GLN A C 1
ATOM 770 O O . GLN A 1 93 ? -19.497 21.892 3.954 1.00 38.91 93 GLN A O 1
#

Sequence (93 aa):
MRTIPKDKNIDSSLTLLRDGYEFIQKKRQKLWSDIFRTRLMLKETICMSGKEAAEVFYDTEKFQRKDAAPKRVQKTLFLQKGVQTLNNSAYRQ

Organism: NCBI:txid1224947

Secondary structure (DSSP, 8-state):
-PPPPBPSSS--HHHHHHHGGGHHHHHHHHHTSSEEEEEETTEEEEEE-SHHHHHHHT-TTT---TTTS-HHHHHHTS-TT-GGGS-S-----

Foldseek 3Di:
DDDAAEDPDPACQVVCVVCPPCSQVVVCVVRVHQWHWHHHPNDIDIHGDDPVVVVQAPPPVNDDLAPPDDPVCCCPVCNVPRPSNDPDPDPDD

Radius of gyration: 15.41 Å; chains: 1; bounding box: 36×36×37 Å

InterPro domains:
  IPR036396 Cytochrome P450 superfamily [G3DSA:1.10.630.10] (1-93)
  IPR036396 Cytochrome P450 superfamily [SSF48264] (11-92)